Protein AF-A0A930EN65-F1 (afdb_monomer_lite)

Structure (mmCIF, N/CA/C/O backbone):
data_AF-A0A930EN65-F1
#
_entry.id   AF-A0A930EN65-F1
#
loop_
_atom_site.group_PDB
_atom_site.id
_atom_site.type_symbol
_atom_site.label_atom_id
_atom_site.label_alt_id
_atom_site.label_comp_id
_atom_site.label_asym_id
_atom_site.label_entity_id
_atom_site.label_seq_id
_atom_site.pdbx_PDB_ins_code
_atom_site.Cartn_x
_atom_site.Cartn_y
_atom_site.Cartn_z
_atom_site.occupancy
_atom_site.B_iso_or_equiv
_atom_site.auth_seq_id
_atom_site.auth_comp_id
_atom_site.auth_asym_id
_atom_site.auth_atom_id
_atom_site.pdbx_PDB_model_num
ATOM 1 N N . MET A 1 1 ? 10.481 -2.608 5.644 1.00 51.75 1 MET A N 1
ATOM 2 C CA . MET A 1 1 ? 10.264 -2.609 4.191 1.00 51.75 1 MET A CA 1
ATOM 3 C C . MET A 1 1 ? 9.185 -1.580 3.897 1.00 51.75 1 MET A C 1
ATOM 5 O O . MET A 1 1 ? 8.008 -1.832 4.137 1.00 51.75 1 MET A O 1
ATOM 9 N N . ASN A 1 2 ? 9.612 -0.356 3.584 1.00 50.53 2 ASN A N 1
ATOM 10 C CA . ASN A 1 2 ? 8.717 0.728 3.177 1.00 50.53 2 ASN A CA 1
ATOM 11 C C . ASN A 1 2 ? 8.354 0.536 1.694 1.00 50.53 2 ASN A C 1
ATOM 13 O O . ASN A 1 2 ? 9.102 -0.093 0.954 1.00 50.53 2 ASN A O 1
ATOM 17 N N . HIS A 1 3 ? 7.223 1.091 1.255 1.00 54.22 3 HIS A N 1
ATOM 18 C CA . HIS A 1 3 ? 6.717 1.003 -0.127 1.00 54.22 3 HIS A CA 1
ATOM 19 C C . HIS A 1 3 ? 7.763 1.358 -1.213 1.00 54.22 3 HIS A C 1
ATOM 21 O O . HIS A 1 3 ? 7.663 0.885 -2.340 1.00 54.22 3 HIS A O 1
ATOM 27 N N . SER A 1 4 ? 8.779 2.159 -0.885 1.00 59.19 4 SER A N 1
ATOM 28 C CA . SER A 1 4 ? 9.805 2.654 -1.815 1.00 59.19 4 SER A CA 1
ATOM 29 C C . SER A 1 4 ? 10.896 1.639 -2.203 1.00 59.19 4 SER A C 1
ATOM 31 O O . SER A 1 4 ? 11.782 1.986 -2.976 1.00 59.19 4 SER A O 1
ATOM 33 N N . GLU A 1 5 ? 10.862 0.409 -1.679 1.00 65.56 5 GLU A N 1
ATOM 34 C CA . GLU A 1 5 ? 11.877 -0.631 -1.943 1.00 65.56 5 GLU A CA 1
ATOM 35 C C . GLU A 1 5 ? 11.434 -1.690 -2.972 1.00 65.56 5 GLU A C 1
ATOM 37 O O . GLU A 1 5 ? 12.249 -2.509 -3.387 1.00 65.56 5 GLU A O 1
ATOM 42 N N . LEU A 1 6 ? 10.165 -1.681 -3.398 1.00 72.75 6 LEU A N 1
ATOM 43 C CA . LEU A 1 6 ? 9.626 -2.648 -4.361 1.00 72.75 6 LEU A CA 1
ATOM 44 C C . LEU A 1 6 ? 10.137 -2.374 -5.777 1.00 72.75 6 LEU A C 1
ATOM 46 O O . LEU A 1 6 ? 9.905 -1.297 -6.333 1.00 72.75 6 LEU A O 1
ATOM 50 N N . GLN A 1 7 ? 10.782 -3.369 -6.388 1.00 79.56 7 GLN A N 1
ATOM 51 C CA . GLN A 1 7 ? 11.185 -3.278 -7.789 1.00 79.56 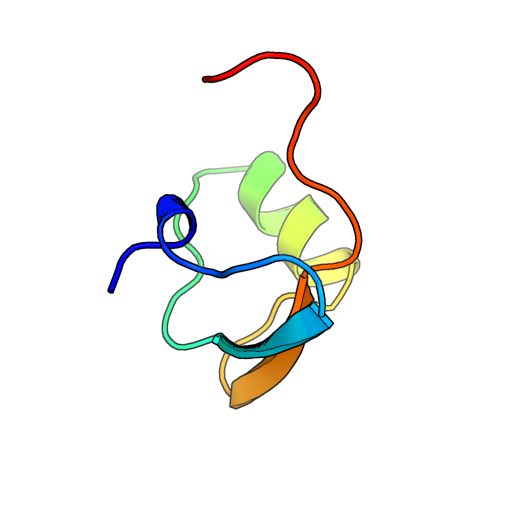7 GLN A CA 1
ATOM 52 C C . GLN A 1 7 ? 9.978 -3.449 -8.718 1.00 79.56 7 GLN A C 1
ATOM 54 O O . GLN A 1 7 ? 8.998 -4.117 -8.393 1.00 79.56 7 GLN A O 1
ATOM 59 N N . ILE A 1 8 ? 10.034 -2.851 -9.910 1.00 84.94 8 ILE A N 1
ATOM 60 C CA . ILE A 1 8 ? 8.982 -3.035 -10.919 1.00 84.94 8 ILE A CA 1
ATOM 61 C C . ILE A 1 8 ? 8.860 -4.528 -11.256 1.00 84.94 8 ILE A C 1
ATOM 63 O O . ILE A 1 8 ? 9.852 -5.195 -11.537 1.00 84.94 8 ILE A O 1
ATOM 67 N N . GLY A 1 9 ? 7.630 -5.039 -11.247 1.00 84.44 9 GLY A N 1
ATOM 68 C CA . GLY A 1 9 ? 7.308 -6.453 -11.444 1.00 84.44 9 GLY A CA 1
ATOM 69 C C . GLY A 1 9 ? 7.303 -7.280 -10.156 1.00 84.44 9 GLY A C 1
ATOM 70 O O . GLY A 1 9 ? 6.832 -8.416 -10.171 1.00 84.44 9 GLY A O 1
ATOM 71 N N . GLU A 1 10 ? 7.767 -6.723 -9.039 1.00 86.81 10 GLU A N 1
ATOM 72 C CA . GLU A 1 10 ? 7.773 -7.404 -7.752 1.00 86.81 10 GLU A CA 1
ATOM 73 C C . GLU A 1 10 ? 6.399 -7.335 -7.071 1.00 86.81 10 GLU A C 1
ATOM 75 O O . GLU A 1 10 ? 5.611 -6.396 -7.252 1.00 86.81 10 GLU A O 1
ATOM 80 N N . LYS A 1 11 ? 6.100 -8.380 -6.299 1.00 88.62 11 LYS A N 1
ATOM 81 C CA . LYS A 1 11 ? 4.857 -8.545 -5.549 1.00 88.62 11 LYS A CA 1
ATOM 82 C C . LYS A 1 11 ? 5.104 -8.340 -4.063 1.00 88.62 11 LYS A C 1
ATOM 84 O O . LYS A 1 11 ? 6.083 -8.845 -3.526 1.00 88.62 11 LYS A O 1
ATOM 89 N N . ALA A 1 12 ? 4.166 -7.689 -3.388 1.00 89.25 12 ALA A N 1
ATOM 90 C CA . ALA A 1 12 ? 4.175 -7.554 -1.936 1.00 89.25 12 ALA A CA 1
ATOM 91 C C . ALA A 1 12 ? 2.778 -7.686 -1.338 1.00 89.25 12 ALA A C 1
ATOM 93 O O . ALA A 1 12 ? 1.766 -7.472 -2.005 1.00 89.25 12 ALA A O 1
ATOM 94 N N . ILE A 1 13 ? 2.745 -7.995 -0.043 1.00 92.06 13 ILE A N 1
ATOM 95 C CA . ILE A 1 13 ? 1.529 -8.003 0.767 1.00 92.06 13 ILE A CA 1
ATOM 96 C C . ILE A 1 13 ? 1.415 -6.683 1.525 1.00 92.06 13 ILE A C 1
ATOM 98 O O . ILE A 1 13 ? 2.361 -6.238 2.177 1.00 92.06 13 ILE A O 1
ATOM 102 N N . ILE A 1 14 ? 0.233 -6.071 1.488 1.00 91.31 14 ILE A N 1
ATOM 103 C CA . ILE A 1 14 ? -0.052 -4.862 2.263 1.00 91.31 14 ILE A CA 1
ATOM 104 C C . ILE A 1 14 ? -0.122 -5.220 3.751 1.00 91.31 14 ILE A C 1
ATOM 106 O O . ILE A 1 14 ? -1.072 -5.857 4.206 1.00 91.31 14 ILE A O 1
ATOM 110 N N . LEU A 1 15 ? 0.860 -4.760 4.527 1.00 91.88 15 LEU A N 1
ATOM 111 C CA . LEU A 1 15 ? 0.877 -4.934 5.983 1.00 91.88 15 LEU A CA 1
ATOM 112 C C . LEU A 1 15 ? 0.139 -3.802 6.703 1.00 91.88 15 LEU A C 1
ATOM 114 O O . LEU A 1 15 ? -0.648 -4.052 7.609 1.00 91.88 15 LEU A O 1
ATOM 118 N N . HIS A 1 16 ? 0.330 -2.554 6.281 1.00 86.81 16 HIS A N 1
ATOM 119 C CA . HIS A 1 16 ? -0.333 -1.398 6.879 1.00 86.81 16 HIS A CA 1
ATOM 120 C C . HIS A 1 16 ? -0.626 -0.336 5.821 1.00 86.81 16 HIS A C 1
ATOM 122 O O . HIS A 1 16 ? 0.158 -0.138 4.897 1.00 86.81 16 HIS A O 1
ATOM 128 N N . VAL A 1 17 ? -1.751 0.364 5.982 1.00 87.69 17 VAL A N 1
ATOM 129 C CA . VAL A 1 17 ? -2.124 1.517 5.154 1.00 87.69 17 VAL A CA 1
ATOM 130 C C . VAL A 1 17 ? -2.042 2.761 6.024 1.00 87.69 17 VAL A C 1
ATOM 132 O O . VAL A 1 17 ? -2.888 2.979 6.896 1.00 87.69 17 VAL A O 1
ATOM 135 N N . ASN A 1 18 ? -1.003 3.557 5.792 1.00 85.19 18 ASN A N 1
ATOM 136 C CA . ASN A 1 18 ? -0.787 4.828 6.474 1.00 85.19 18 ASN A CA 1
ATOM 137 C C . ASN A 1 18 ? -1.468 5.965 5.699 1.00 85.19 18 ASN A C 1
ATOM 139 O O . ASN A 1 18 ? -1.542 5.939 4.473 1.00 85.19 18 ASN A O 1
ATOM 143 N N . GLY A 1 19 ? -1.983 6.960 6.418 1.00 85.38 19 GLY A N 1
ATOM 144 C CA . GLY A 1 19 ? -2.684 8.105 5.838 1.00 85.38 19 GLY A CA 1
ATOM 145 C C . GLY A 1 19 ? -3.849 8.567 6.709 1.00 85.38 19 GLY A C 1
ATOM 146 O O . GLY A 1 19 ? -4.396 7.801 7.507 1.00 85.38 19 GLY A O 1
ATOM 147 N N . THR A 1 20 ? -4.242 9.828 6.559 1.00 92.06 20 THR A N 1
ATOM 148 C CA . THR A 1 20 ? -5.314 10.451 7.347 1.00 92.06 20 THR A CA 1
ATOM 149 C C . THR A 1 20 ? -6.496 10.858 6.465 1.00 92.06 20 THR A C 1
ATOM 151 O O . THR A 1 20 ? -6.370 11.050 5.254 1.00 92.06 20 THR A O 1
ATOM 154 N N . GLY A 1 21 ? -7.680 10.955 7.079 1.00 93.19 21 GLY A N 1
ATOM 155 C CA . GLY A 1 21 ? -8.876 11.542 6.469 1.00 93.19 21 GLY A CA 1
ATOM 156 C C . GLY A 1 21 ? -9.282 10.951 5.112 1.00 93.19 21 GLY A C 1
ATOM 157 O O . GLY A 1 21 ? -9.364 9.733 4.935 1.00 93.19 21 GLY A O 1
ATOM 158 N N . GLN A 1 22 ? -9.572 11.840 4.158 1.00 92.62 22 GLN A N 1
ATOM 159 C CA . GLN A 1 22 ? -10.117 11.489 2.840 1.00 92.62 22 GLN A CA 1
ATOM 160 C C . GLN A 1 22 ? -9.148 10.656 1.993 1.00 92.62 22 GLN A C 1
ATOM 162 O O . GLN A 1 22 ? -9.590 9.774 1.258 1.00 92.62 22 GLN A O 1
ATOM 167 N N . PHE A 1 23 ? -7.838 10.877 2.138 1.00 90.12 23 PHE A N 1
ATOM 168 C CA . PHE A 1 23 ? -6.831 10.108 1.411 1.00 90.12 23 PHE A CA 1
ATOM 169 C C . PHE A 1 23 ? -6.893 8.627 1.790 1.00 90.12 23 PHE A C 1
ATOM 171 O O . PHE A 1 23 ? -7.037 7.770 0.920 1.00 90.12 23 PHE A O 1
ATOM 178 N N . ARG A 1 24 ? -6.906 8.319 3.095 1.00 91.94 24 ARG A N 1
ATOM 179 C CA . ARG A 1 24 ? -7.035 6.932 3.568 1.00 91.94 24 ARG A CA 1
ATOM 180 C C . ARG A 1 24 ? -8.311 6.277 3.045 1.00 91.94 24 ARG A C 1
ATOM 182 O O . ARG A 1 24 ? -8.267 5.130 2.613 1.00 91.94 24 ARG A O 1
ATOM 189 N N . LYS A 1 25 ? -9.434 7.002 3.052 1.00 93.31 25 LYS A N 1
ATOM 190 C CA . LYS A 1 25 ? -10.706 6.491 2.527 1.00 93.31 25 LYS A CA 1
ATOM 191 C C . LYS A 1 25 ? -10.587 6.112 1.047 1.00 93.31 25 LYS A C 1
ATOM 193 O O . LYS A 1 25 ? -10.975 5.010 0.676 1.00 93.31 25 LYS A O 1
ATOM 198 N N . ARG A 1 26 ? -9.973 6.971 0.229 1.00 92.44 26 ARG A N 1
ATOM 199 C CA . ARG A 1 26 ? -9.783 6.723 -1.205 1.00 92.44 26 ARG A CA 1
ATOM 200 C C . ARG A 1 26 ? -8.886 5.516 -1.488 1.00 92.44 26 ARG A C 1
ATOM 202 O O . ARG A 1 26 ? -9.215 4.707 -2.348 1.00 92.44 26 ARG A O 1
ATOM 209 N N . ILE A 1 27 ? -7.773 5.379 -0.766 1.00 91.31 27 ILE A N 1
ATOM 210 C CA . ILE A 1 27 ? -6.851 4.239 -0.911 1.00 91.31 27 ILE A CA 1
ATOM 211 C C . ILE A 1 27 ? -7.561 2.914 -0.574 1.00 91.31 27 ILE A C 1
ATOM 213 O O . ILE A 1 27 ? -7.454 1.946 -1.328 1.00 91.31 27 ILE A O 1
ATOM 217 N N . LEU A 1 28 ? -8.362 2.888 0.497 1.00 91.62 28 LEU A N 1
ATOM 218 C CA . LEU A 1 28 ? -9.166 1.716 0.864 1.00 91.62 28 LEU A CA 1
ATOM 219 C C . LEU A 1 28 ? -10.231 1.383 -0.194 1.00 91.62 28 LEU A C 1
ATOM 221 O O . LEU A 1 28 ? -10.396 0.214 -0.535 1.00 91.62 28 LEU A O 1
ATOM 225 N N . GLU A 1 29 ? -10.917 2.389 -0.750 1.00 93.31 29 GLU A N 1
ATOM 226 C CA . GLU A 1 29 ? -11.889 2.212 -1.844 1.00 93.31 29 GLU A CA 1
ATOM 227 C C . GLU A 1 29 ? -11.253 1.623 -3.111 1.00 93.31 29 GLU A C 1
ATOM 229 O O . GLU A 1 29 ? -11.899 0.865 -3.829 1.00 93.31 29 GLU A O 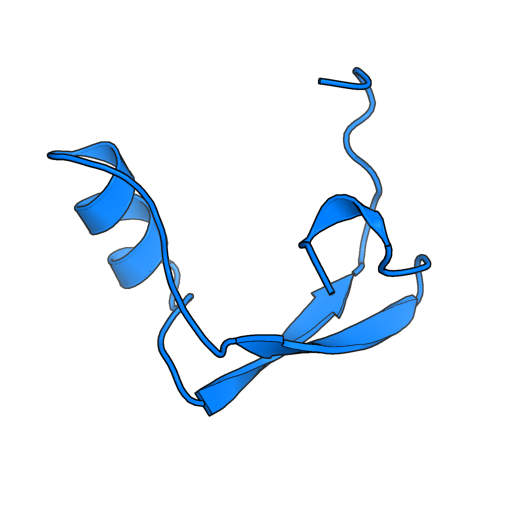1
ATOM 234 N N . MET A 1 30 ? -9.977 1.924 -3.373 1.00 90.81 30 MET A N 1
ATOM 235 C CA . MET A 1 30 ? -9.218 1.319 -4.474 1.00 90.81 30 MET A CA 1
ATOM 236 C C . MET A 1 30 ? -8.776 -0.127 -4.191 1.00 90.81 30 MET A C 1
ATOM 238 O O . MET A 1 30 ? -8.190 -0.769 -5.058 1.00 90.81 30 MET A O 1
ATOM 242 N N . GLY A 1 31 ? -9.055 -0.663 -2.999 1.00 89.50 31 GLY A N 1
ATOM 243 C CA . GLY A 1 31 ? -8.743 -2.045 -2.634 1.00 89.50 31 GLY A CA 1
ATOM 244 C C . GLY A 1 31 ? -7.356 -2.249 -2.025 1.00 89.50 31 GLY A C 1
ATOM 245 O O . GLY A 1 31 ? -6.941 -3.396 -1.845 1.00 89.50 31 GLY A O 1
ATOM 246 N N . PHE A 1 32 ? -6.652 -1.172 -1.665 1.00 91.19 32 PHE A N 1
ATOM 247 C CA . PHE A 1 32 ? -5.427 -1.253 -0.870 1.00 91.19 32 PHE A CA 1
ATOM 248 C C . PHE A 1 32 ? -5.801 -1.503 0.591 1.00 91.19 32 PHE A C 1
ATOM 250 O O . PHE A 1 32 ? -5.987 -0.573 1.373 1.00 91.19 32 PHE A O 1
ATOM 257 N N . VAL A 1 33 ? -5.956 -2.774 0.949 1.00 92.25 33 VAL A N 1
ATOM 258 C CA . VAL A 1 33 ? -6.347 -3.231 2.288 1.00 92.25 33 VAL A CA 1
ATOM 259 C C . VAL A 1 33 ? -5.343 -4.249 2.819 1.00 92.25 33 VAL A C 1
ATOM 261 O O . VAL A 1 33 ? -4.620 -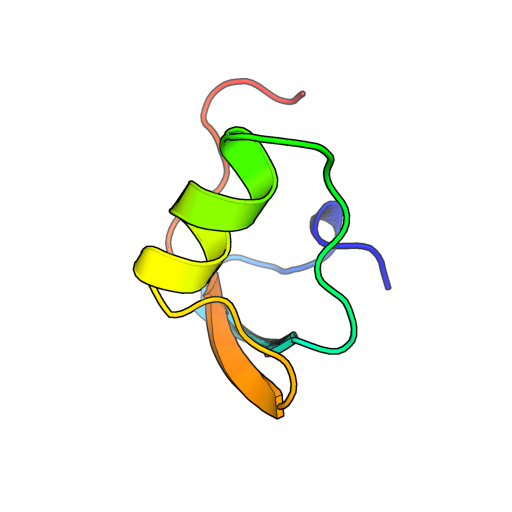4.876 2.050 1.00 92.25 33 VAL A O 1
ATOM 264 N N . HIS A 1 34 ? -5.293 -4.418 4.139 1.00 91.69 34 HIS A N 1
ATOM 265 C CA . HIS A 1 34 ? -4.389 -5.371 4.785 1.00 91.69 34 HIS A CA 1
ATOM 266 C C . HIS A 1 34 ? -4.540 -6.792 4.209 1.00 91.69 34 HIS A C 1
ATOM 268 O O . HIS A 1 34 ? -5.658 -7.265 4.006 1.00 91.69 34 HIS A O 1
ATOM 274 N N . GLY A 1 35 ? -3.416 -7.467 3.959 1.00 91.62 35 GLY A N 1
ATOM 275 C CA . GLY A 1 35 ? -3.367 -8.853 3.483 1.00 91.62 35 GLY A CA 1
ATOM 276 C C . GLY A 1 35 ? -3.566 -9.036 1.974 1.00 91.62 35 GLY A C 1
ATOM 277 O O . GLY A 1 35 ? -3.426 -10.151 1.478 1.00 91.62 35 GLY A O 1
ATOM 278 N N . LYS A 1 36 ? -3.862 -7.970 1.219 1.00 92.56 36 LYS A N 1
ATOM 279 C CA . LYS A 1 36 ? -3.924 -8.027 -0.250 1.00 92.56 36 LYS A CA 1
ATOM 280 C C . LYS A 1 36 ? -2.524 -8.055 -0.862 1.00 92.56 36 LYS A C 1
ATOM 282 O O . LYS A 1 36 ? -1.654 -7.284 -0.459 1.00 92.56 36 LYS A O 1
ATOM 287 N N . GLU A 1 37 ? -2.355 -8.906 -1.873 1.00 91.94 37 GLU A N 1
ATOM 288 C CA . GLU A 1 37 ? -1.200 -8.880 -2.771 1.00 91.94 37 GLU A CA 1
ATOM 289 C C . GLU A 1 37 ? -1.347 -7.734 -3.779 1.00 91.94 37 GLU A C 1
ATOM 291 O O . GLU A 1 37 ? -2.407 -7.556 -4.387 1.00 91.94 3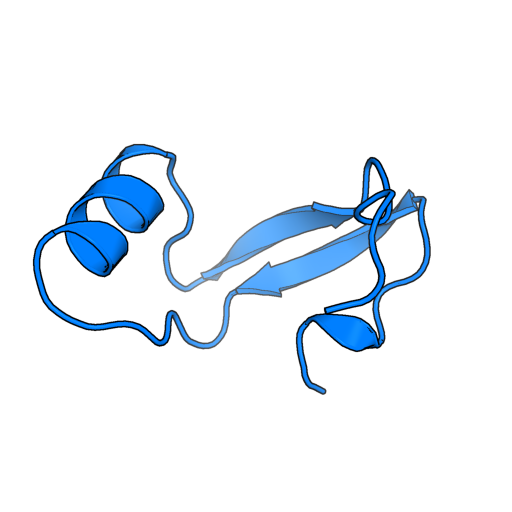7 GLU A O 1
ATOM 296 N N . VAL A 1 38 ? -0.273 -6.971 -3.955 1.00 89.12 38 VAL A N 1
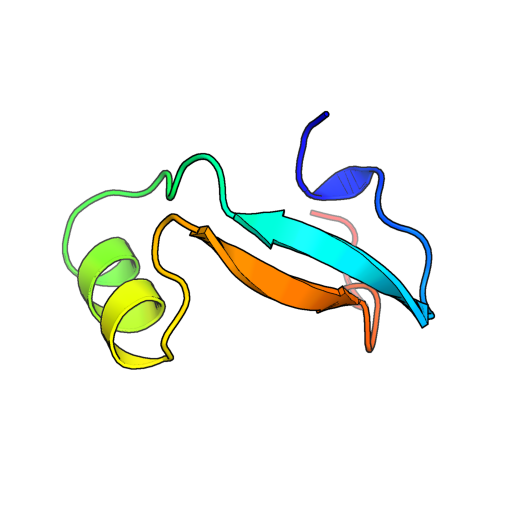ATOM 297 C CA . VAL A 1 38 ? -0.132 -5.927 -4.971 1.00 89.12 38 VAL A CA 1
ATOM 298 C C . VAL A 1 38 ? 1.146 -6.155 -5.766 1.00 89.12 38 VAL A C 1
ATOM 300 O O . VAL A 1 38 ? 2.106 -6.733 -5.262 1.00 89.12 38 VAL A O 1
ATOM 303 N N . THR A 1 39 ? 1.159 -5.712 -7.021 1.00 89.12 39 THR A N 1
ATOM 304 C CA . THR A 1 39 ? 2.330 -5.780 -7.903 1.00 89.12 39 THR A CA 1
ATOM 305 C C . THR A 1 39 ? 2.761 -4.367 -8.261 1.00 89.12 39 THR A C 1
ATOM 307 O O . THR A 1 39 ? 1.924 -3.547 -8.641 1.00 89.12 39 THR A O 1
ATOM 310 N N . ALA A 1 40 ? 4.054 -4.074 -8.150 1.00 85.25 40 ALA A N 1
ATOM 311 C CA . ALA A 1 40 ? 4.603 -2.795 -8.574 1.00 85.25 40 ALA A CA 1
ATOM 312 C C . ALA A 1 40 ? 4.617 -2.728 -10.107 1.00 85.25 40 ALA A C 1
ATOM 314 O O . ALA A 1 40 ? 5.393 -3.418 -10.764 1.00 85.25 40 ALA A O 1
ATOM 315 N N . VAL A 1 41 ? 3.727 -1.924 -10.691 1.00 81.31 41 VAL A N 1
ATOM 316 C CA . VAL A 1 41 ? 3.560 -1.849 -12.157 1.00 81.31 41 VAL A CA 1
ATOM 317 C C . VAL A 1 41 ? 4.370 -0.705 -12.769 1.00 81.31 41 VAL A C 1
ATOM 319 O O . VAL A 1 41 ? 4.843 -0.808 -13.897 1.00 81.31 41 VAL A O 1
ATOM 322 N N . HIS A 1 42 ? 4.547 0.389 -12.027 1.00 73.12 42 HIS A N 1
ATOM 323 C CA . HIS A 1 42 ? 5.337 1.540 -12.448 1.00 73.12 42 HIS A CA 1
ATOM 324 C C . HIS A 1 42 ? 5.844 2.298 -11.217 1.00 73.12 42 HIS A C 1
ATOM 326 O O . HIS A 1 42 ? 5.104 2.444 -10.243 1.00 73.12 42 HIS A O 1
ATOM 332 N N . GLY A 1 43 ? 7.088 2.778 -11.257 1.00 67.75 43 GLY A N 1
ATOM 333 C CA . GLY A 1 43 ? 7.574 3.754 -10.280 1.00 67.75 43 GLY A CA 1
ATOM 334 C C . GLY A 1 43 ? 6.938 5.115 -10.556 1.00 67.75 43 GLY A C 1
ATOM 335 O O . GLY A 1 43 ? 6.680 5.445 -11.713 1.00 67.75 43 GLY A O 1
ATOM 336 N N . ALA A 1 44 ? 6.649 5.904 -9.522 1.00 61.88 44 ALA A N 1
ATOM 337 C CA . ALA A 1 44 ? 6.163 7.263 -9.741 1.00 61.88 44 ALA A CA 1
ATOM 338 C C . ALA A 1 44 ? 7.204 8.059 -10.566 1.00 61.88 44 ALA A C 1
ATOM 340 O O . ALA A 1 44 ? 8.396 7.985 -10.266 1.00 61.88 44 ALA A O 1
ATOM 341 N N . PRO A 1 45 ? 6.789 8.803 -11.611 1.00 53.56 45 PRO A N 1
ATOM 342 C CA . PRO A 1 45 ? 7.709 9.547 -12.477 1.00 53.56 45 PRO A CA 1
ATOM 343 C C . PRO A 1 45 ? 8.374 10.737 -11.770 1.00 53.56 45 PRO A C 1
ATOM 345 O O . PRO A 1 45 ? 9.391 11.238 -12.241 1.00 53.56 45 PRO A O 1
ATOM 348 N N . MET A 1 46 ? 7.816 11.183 -10.643 1.00 52.44 46 MET A N 1
ATOM 349 C CA . MET A 1 46 ? 8.452 12.132 -9.736 1.00 52.44 46 MET A CA 1
ATOM 350 C C . MET A 1 46 ? 8.815 11.359 -8.468 1.00 52.44 46 MET A C 1
ATOM 352 O O . MET A 1 46 ? 7.942 10.750 -7.852 1.00 52.44 46 MET A O 1
ATOM 356 N N . GLN A 1 47 ? 10.110 11.300 -8.157 1.00 48.88 47 GLN A N 1
ATOM 357 C CA . GLN A 1 47 ? 10.618 10.731 -6.910 1.00 48.88 47 GLN A CA 1
ATOM 358 C C . GLN A 1 47 ? 10.211 11.652 -5.752 1.00 48.88 47 GLN A C 1
ATOM 360 O O . GLN A 1 47 ? 10.953 12.577 -5.4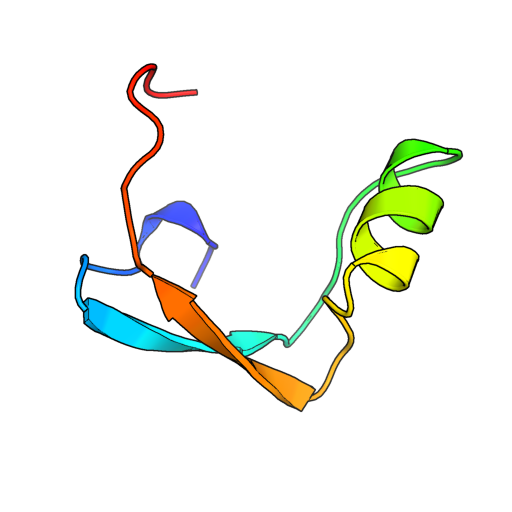36 1.00 48.88 47 GLN A O 1
ATOM 365 N N . ASP A 1 48 ? 9.048 11.395 -5.157 1.00 51.44 48 ASP A N 1
ATOM 366 C CA . ASP A 1 48 ? 8.681 11.856 -3.811 1.00 51.44 48 ASP A CA 1
ATOM 367 C C . ASP A 1 48 ? 8.626 10.656 -2.851 1.00 51.44 48 ASP A C 1
ATOM 369 O O . ASP A 1 48 ? 8.075 9.597 -3.246 1.00 51.44 48 ASP A O 1
#

Sequence (48 aa):
MNHSELQIGEKAIILHVNGTGQFRKRILEMGFVHGKEVTAVHGAPMQD

Secondary structure (DSSP, 8-state):
--GGGPPTT-EEE-------HHHHHHHHHTT--TT-EEE-----SS--

Radius of gyration: 11.29 Å; chains: 1; bounding box: 24×21×20 Å

pLDDT: mean 81.15, std 14.65, range [48.88, 93.31]

Foldseek 3Di:
DDPVPADAFDKDFQQDDDDDDPVSVVCVVVVSDGGDIDGRHDDDPDDD